Protein AF-A0A926EEP2-F1 (afdb_monomer_lite)

Sequence (86 aa):
MESVLEELFLGGICGEAEPVEDPEYREAQRIYSKVRNKWEVALAPEQQKLWEKLNDAAEERFYYEGKQCFLTGFRMGLRVAVESLL

Foldseek 3Di:
DDDPLRCVLVCVPPHDDDPDPDPVVVVVVVVVVVVVVVCCVPDD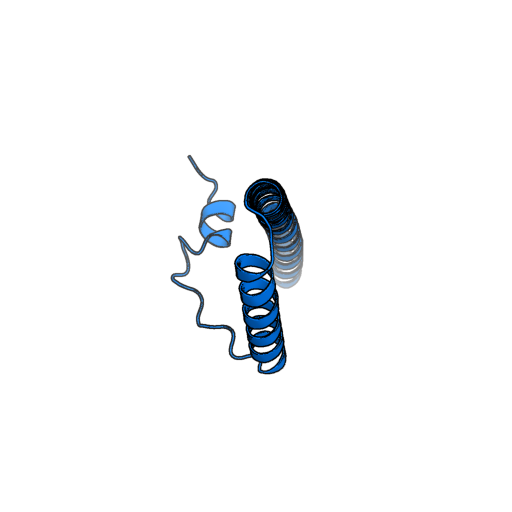PVVNVVVVVVVVVVVVVVVVVSSVVSVVVVVVVVVVVVVVVD

pLDDT: mean 89.74, std 8.72, range [50.72, 97.06]

Structure (mmCIF, N/CA/C/O backbone):
data_AF-A0A926EEP2-F1
#
_entry.id   AF-A0A926EEP2-F1
#
loop_
_atom_site.group_PDB
_atom_site.id
_atom_site.type_symbol
_atom_site.label_atom_id
_atom_site.label_alt_id
_atom_site.label_comp_id
_atom_site.label_asym_id
_atom_site.label_entity_id
_atom_site.label_seq_id
_atom_site.pdbx_PDB_ins_code
_atom_site.Cartn_x
_atom_site.Cartn_y
_atom_site.Cartn_z
_atom_site.occupancy
_atom_site.B_iso_or_equiv
_atom_site.auth_seq_id
_atom_site.auth_comp_id
_atom_site.auth_asym_id
_atom_site.auth_atom_id
_atom_site.pdbx_PDB_model_num
ATOM 1 N N . MET A 1 1 ? 19.800 10.980 -0.730 1.00 50.72 1 MET A N 1
ATOM 2 C CA . MET A 1 1 ? 19.554 11.166 -2.171 1.00 50.72 1 MET A CA 1
ATOM 3 C C . MET A 1 1 ? 18.750 9.957 -2.588 1.00 50.72 1 MET A C 1
ATOM 5 O O . MET A 1 1 ? 19.285 8.856 -2.500 1.00 50.72 1 MET A O 1
ATOM 9 N N . GLU A 1 2 ? 17.457 10.140 -2.843 1.00 66.88 2 GLU A N 1
ATOM 10 C CA . GLU A 1 2 ? 16.583 9.046 -3.277 1.00 66.88 2 GLU A CA 1
ATOM 11 C C . GLU A 1 2 ? 17.044 8.555 -4.652 1.00 66.88 2 GLU A C 1
ATOM 13 O O . GLU A 1 2 ? 17.658 9.295 -5.424 1.00 66.88 2 GLU A O 1
ATOM 18 N N . SER A 1 3 ? 16.860 7.265 -4.925 1.00 88.31 3 SER A N 1
ATOM 19 C CA . SER A 1 3 ? 17.247 6.723 -6.231 1.00 88.31 3 SER A CA 1
ATOM 20 C C . SER A 1 3 ? 16.243 7.157 -7.301 1.00 88.31 3 SER A C 1
ATOM 22 O O . SER A 1 3 ? 15.057 7.266 -7.018 1.00 88.31 3 SER A O 1
ATOM 24 N N . VAL A 1 4 ? 16.670 7.292 -8.559 1.00 89.56 4 VAL A N 1
ATOM 25 C CA . VAL A 1 4 ? 15.756 7.578 -9.689 1.00 89.56 4 VAL A CA 1
ATOM 26 C C . VAL A 1 4 ? 14.600 6.566 -9.767 1.00 89.56 4 VAL A C 1
ATOM 28 O O . VAL A 1 4 ? 13.486 6.920 -10.127 1.00 89.56 4 VAL A O 1
ATOM 31 N N . LEU A 1 5 ? 14.833 5.301 -9.393 1.00 89.00 5 LEU A N 1
ATOM 32 C CA . LEU A 1 5 ? 13.779 4.276 -9.348 1.00 89.00 5 LEU A CA 1
ATOM 33 C C . LEU A 1 5 ? 12.768 4.506 -8.220 1.00 89.00 5 LEU A C 1
ATOM 35 O O . LEU A 1 5 ? 11.613 4.115 -8.344 1.00 89.00 5 LEU A O 1
ATOM 39 N N . GLU A 1 6 ? 13.206 5.105 -7.120 1.00 88.00 6 GLU A N 1
ATOM 40 C CA . GLU A 1 6 ? 12.353 5.468 -5.994 1.00 88.00 6 GLU A CA 1
ATOM 41 C C . GLU A 1 6 ? 11.516 6.699 -6.326 1.00 88.00 6 GLU A C 1
ATOM 43 O O . GLU A 1 6 ? 10.302 6.650 -6.162 1.00 88.00 6 GLU A O 1
ATOM 48 N N . GLU A 1 7 ? 12.122 7.729 -6.919 1.00 89.12 7 GLU A N 1
ATOM 49 C CA . GLU A 1 7 ? 11.381 8.881 -7.442 1.00 89.12 7 GLU A CA 1
ATOM 50 C C . GLU A 1 7 ? 10.378 8.461 -8.528 1.00 89.12 7 GLU A C 1
ATOM 52 O O . GLU A 1 7 ? 9.256 8.961 -8.564 1.00 89.12 7 GLU A O 1
ATOM 57 N N . LEU A 1 8 ? 10.735 7.497 -9.386 1.00 88.38 8 LEU A N 1
ATOM 58 C CA . LEU A 1 8 ? 9.818 6.939 -10.380 1.00 88.38 8 LEU A CA 1
ATOM 59 C C . LEU A 1 8 ? 8.651 6.183 -9.727 1.00 88.38 8 LEU A C 1
ATOM 61 O O . LEU A 1 8 ? 7.506 6.381 -10.121 1.00 88.38 8 LEU A O 1
ATOM 65 N N . PHE A 1 9 ? 8.925 5.345 -8.723 1.00 88.50 9 PHE A N 1
ATOM 66 C CA . PHE A 1 9 ? 7.895 4.603 -7.988 1.00 88.50 9 PHE A CA 1
ATOM 67 C C . PHE A 1 9 ? 6.926 5.529 -7.243 1.00 88.50 9 PHE A C 1
ATOM 69 O O . PHE A 1 9 ? 5.725 5.275 -7.222 1.00 88.50 9 PHE A O 1
ATOM 76 N N . LEU A 1 10 ? 7.443 6.611 -6.659 1.00 87.69 10 LEU A N 1
ATOM 77 C CA . LEU A 1 10 ? 6.660 7.611 -5.934 1.00 87.69 10 LEU A CA 1
ATOM 78 C C . LEU A 1 10 ? 5.933 8.605 -6.859 1.00 87.69 10 LEU A C 1
ATOM 80 O O . LEU A 1 10 ? 5.207 9.465 -6.368 1.00 87.69 10 LEU A O 1
ATOM 84 N N . GLY A 1 11 ? 6.125 8.514 -8.180 1.00 84.44 11 GLY A N 1
ATOM 85 C CA . GLY A 1 11 ? 5.510 9.422 -9.156 1.00 84.44 11 GLY A CA 1
ATOM 86 C C . GLY A 1 11 ? 6.202 10.785 -9.296 1.00 84.44 11 GLY A C 1
ATOM 87 O O . GLY A 1 11 ? 5.728 11.641 -10.037 1.00 84.44 11 GLY A O 1
ATOM 88 N N . GLY A 1 12 ? 7.356 10.995 -8.656 1.00 84.75 12 GLY A N 1
ATOM 89 C CA . GLY A 1 12 ? 8.114 12.253 -8.705 1.00 84.75 12 GLY A CA 1
ATOM 90 C C . GLY A 1 12 ? 8.695 12.598 -10.082 1.00 84.75 12 GLY A C 1
ATOM 91 O O . GLY A 1 12 ? 9.017 13.756 -10.335 1.00 84.75 12 GLY A O 1
ATOM 92 N N . ILE A 1 13 ? 8.804 11.616 -10.985 1.00 83.75 13 ILE A N 1
ATOM 93 C CA . ILE A 1 13 ? 9.359 11.797 -12.341 1.00 83.75 13 ILE A CA 1
ATOM 94 C C . ILE A 1 13 ? 8.268 11.864 -13.415 1.00 83.75 13 ILE A C 1
ATOM 96 O O . ILE A 1 13 ? 8.388 12.632 -14.368 1.00 83.75 13 ILE A O 1
ATOM 100 N N . CYS A 1 14 ? 7.212 11.058 -13.291 1.00 71.12 14 CYS A N 1
ATOM 101 C CA . CYS A 1 14 ? 6.201 10.891 -14.341 1.00 71.12 14 CYS A CA 1
ATOM 102 C C . CYS A 1 14 ? 4.897 11.668 -14.093 1.00 71.12 14 CYS A C 1
ATOM 104 O O . CYS A 1 14 ? 3.966 11.531 -14.882 1.00 71.12 14 CYS A O 1
ATOM 106 N N . GLY A 1 15 ? 4.850 12.518 -13.061 1.00 67.31 15 GLY A N 1
ATOM 107 C CA . GLY A 1 15 ? 3.650 13.261 -12.674 1.00 67.31 15 GLY A CA 1
ATOM 108 C C . GLY A 1 15 ? 2.667 12.411 -11.865 1.00 67.31 15 GLY A C 1
ATOM 109 O O . GLY A 1 15 ? 2.884 11.217 -11.651 1.00 67.31 15 GLY A O 1
ATOM 110 N N . GLU A 1 16 ? 1.589 13.040 -11.387 1.00 63.09 16 GLU A N 1
ATOM 111 C CA . GLU A 1 16 ? 0.527 12.326 -10.673 1.00 63.09 16 GLU A CA 1
ATOM 112 C C . GLU A 1 16 ? -0.096 11.270 -11.590 1.00 63.09 16 GLU A C 1
ATOM 114 O O . GLU A 1 16 ? -0.497 11.563 -12.718 1.00 63.09 16 GLU A O 1
ATOM 119 N N . ALA A 1 17 ? -0.159 10.030 -11.102 1.00 66.31 17 ALA A N 1
ATOM 120 C CA . ALA A 1 17 ? -0.868 8.969 -11.797 1.00 66.31 17 ALA A CA 1
ATOM 121 C C . ALA A 1 17 ? -2.337 9.374 -11.966 1.00 66.31 17 ALA A C 1
ATOM 123 O O . ALA A 1 17 ? -2.973 9.835 -11.013 1.00 66.31 17 ALA A O 1
ATOM 124 N N . GLU A 1 18 ? -2.881 9.180 -13.169 1.00 71.94 18 GLU A N 1
ATOM 125 C CA . GLU A 1 18 ? -4.316 9.339 -13.378 1.00 71.94 18 GLU A CA 1
ATOM 126 C C . GLU A 1 18 ? -5.082 8.427 -12.404 1.00 71.94 18 GLU A C 1
ATOM 128 O O . GLU A 1 18 ? -4.609 7.330 -12.072 1.00 71.94 18 GLU A O 1
ATOM 133 N N . PRO A 1 19 ? -6.260 8.858 -11.921 1.00 72.81 19 PRO A N 1
ATOM 134 C CA . PRO A 1 19 ? -7.095 8.018 -11.083 1.00 72.81 19 PRO A CA 1
ATOM 135 C C . PRO A 1 19 ? -7.300 6.656 -11.741 1.00 72.81 19 PRO A C 1
ATOM 137 O O . PRO A 1 19 ? -7.603 6.570 -12.928 1.00 72.81 19 PRO A O 1
ATOM 140 N N . VAL A 1 20 ? -7.190 5.582 -10.961 1.00 81.31 20 VAL A N 1
ATOM 141 C CA . VAL A 1 20 ? -7.488 4.242 -11.471 1.00 81.31 20 VAL A CA 1
ATOM 142 C C . VAL A 1 20 ? -8.959 4.213 -11.916 1.00 81.31 20 VAL A C 1
ATOM 144 O O . VAL A 1 20 ? -9.879 4.359 -11.103 1.00 81.31 20 VAL A O 1
ATOM 147 N N . GLU A 1 21 ? -9.179 4.079 -13.226 1.00 85.62 21 GLU A N 1
ATOM 148 C CA . GLU A 1 21 ? -10.509 4.031 -13.856 1.00 85.62 21 GLU A CA 1
ATOM 149 C C . GLU A 1 21 ? -11.163 2.644 -13.775 1.00 85.62 21 GLU A C 1
ATOM 151 O O . GLU A 1 21 ? -12.331 2.494 -14.130 1.00 85.62 21 GLU A O 1
ATOM 156 N N . ASP A 1 22 ? -10.441 1.636 -13.279 1.00 92.19 22 ASP A N 1
ATOM 157 C CA . ASP A 1 22 ? -10.943 0.272 -13.129 1.00 92.19 22 ASP A CA 1
ATOM 158 C C . ASP A 1 22 ? -12.188 0.242 -12.205 1.00 92.19 22 ASP A C 1
ATOM 160 O O . ASP A 1 22 ? -12.097 0.593 -11.018 1.00 92.19 22 ASP A O 1
ATOM 164 N N . PRO A 1 23 ? -13.369 -0.156 -12.721 1.00 92.81 23 PRO A N 1
ATOM 165 C CA . PRO A 1 23 ? -14.599 -0.185 -11.936 1.00 92.81 23 PRO A CA 1
ATOM 166 C C . PRO A 1 23 ? -14.545 -1.144 -10.743 1.00 92.81 23 PRO A C 1
ATOM 168 O O . PRO A 1 23 ? -15.136 -0.848 -9.701 1.00 92.81 23 PRO A O 1
ATOM 171 N N . GLU A 1 24 ? -13.844 -2.273 -10.870 1.00 94.44 24 GLU A N 1
ATOM 172 C CA . GLU A 1 24 ? -13.693 -3.254 -9.793 1.00 94.44 24 GLU A CA 1
ATOM 173 C C . GLU A 1 24 ? -12.820 -2.683 -8.678 1.00 94.44 24 GLU A C 1
ATOM 175 O O . GLU A 1 24 ? -13.177 -2.778 -7.500 1.00 94.44 24 GLU A O 1
ATOM 180 N N . TYR A 1 25 ? -11.731 -1.998 -9.044 1.00 90.06 25 TYR A N 1
ATOM 181 C CA . TYR A 1 25 ? -10.893 -1.279 -8.084 1.00 90.06 25 TYR A CA 1
ATOM 182 C C . TYR A 1 25 ? -11.690 -0.204 -7.334 1.00 90.06 25 TYR A C 1
ATOM 184 O O . TYR A 1 25 ? -11.631 -0.119 -6.105 1.00 90.06 25 TYR A O 1
ATOM 192 N N . ARG A 1 26 ? -12.485 0.598 -8.052 1.00 91.56 26 ARG A N 1
ATOM 193 C CA . ARG A 1 26 ? -13.316 1.652 -7.446 1.00 91.56 26 ARG A CA 1
ATOM 194 C C . ARG A 1 26 ? -14.349 1.089 -6.477 1.00 91.56 26 ARG A C 1
ATOM 196 O O . ARG A 1 26 ? -14.547 1.650 -5.397 1.00 91.56 26 ARG A O 1
ATOM 203 N N . GLU A 1 27 ? -14.995 -0.019 -6.833 1.00 93.94 27 GLU A N 1
ATOM 204 C CA . GLU A 1 27 ? -15.948 -0.684 -5.946 1.00 93.94 27 GLU A CA 1
ATOM 205 C C . GLU A 1 27 ? -15.253 -1.272 -4.713 1.00 93.94 27 GLU A C 1
ATOM 207 O O . GLU A 1 27 ? -15.728 -1.068 -3.592 1.00 93.94 27 GLU A O 1
ATOM 212 N N . ALA A 1 28 ? -14.101 -1.926 -4.885 1.00 93.88 28 ALA A N 1
ATOM 213 C CA . ALA A 1 28 ? -13.303 -2.438 -3.776 1.00 93.88 28 ALA A CA 1
ATOM 214 C C . ALA A 1 28 ? -12.886 -1.314 -2.813 1.00 93.88 28 ALA A C 1
ATOM 216 O O . ALA A 1 28 ? -13.073 -1.444 -1.600 1.00 93.88 28 ALA A O 1
ATOM 217 N N . GLN A 1 29 ? -12.422 -0.176 -3.342 1.00 91.31 29 GLN A N 1
ATOM 218 C CA . GLN A 1 29 ? -12.062 1.000 -2.550 1.00 91.31 29 GLN A CA 1
ATOM 219 C C . GLN A 1 29 ? -13.266 1.551 -1.779 1.00 91.31 29 GLN A C 1
ATOM 221 O O . GLN A 1 29 ? -13.173 1.842 -0.585 1.00 91.31 29 GLN A O 1
ATOM 226 N N . ARG A 1 30 ? -14.433 1.645 -2.427 1.00 94.00 30 ARG A N 1
ATOM 227 C CA . ARG A 1 30 ? -15.673 2.103 -1.786 1.00 94.00 30 ARG A CA 1
ATOM 228 C C . ARG A 1 30 ? -16.097 1.183 -0.640 1.00 94.00 30 ARG A C 1
ATOM 230 O O . ARG A 1 30 ? -16.482 1.669 0.428 1.00 94.00 30 ARG A O 1
ATOM 237 N N . ILE A 1 31 ? -16.046 -0.134 -0.850 1.00 96.31 31 ILE A N 1
ATOM 238 C CA . ILE A 1 31 ? -16.349 -1.131 0.185 1.00 96.31 31 ILE A CA 1
ATOM 239 C C . ILE A 1 31 ? -15.362 -0.990 1.345 1.00 96.31 31 ILE A C 1
ATOM 241 O O . ILE A 1 31 ? -15.801 -0.906 2.494 1.00 96.31 31 ILE A O 1
ATOM 245 N N . TYR A 1 32 ? -14.063 -0.909 1.052 1.00 92.75 32 TYR A N 1
ATOM 246 C CA . TYR A 1 32 ? -13.012 -0.732 2.050 1.00 92.75 32 TYR A CA 1
ATOM 247 C C . TYR A 1 32 ? -13.268 0.504 2.921 1.00 92.75 32 TYR A C 1
ATOM 249 O O . TYR A 1 32 ? -13.383 0.370 4.141 1.00 92.75 32 TYR A O 1
ATOM 257 N N . SER A 1 33 ? -13.470 1.682 2.318 1.00 92.88 33 SER A N 1
ATOM 258 C CA . SER A 1 33 ? -13.749 2.920 3.058 1.00 92.88 33 SER A CA 1
ATOM 259 C C . SER A 1 33 ? -15.007 2.804 3.919 1.00 92.88 33 SER A C 1
ATO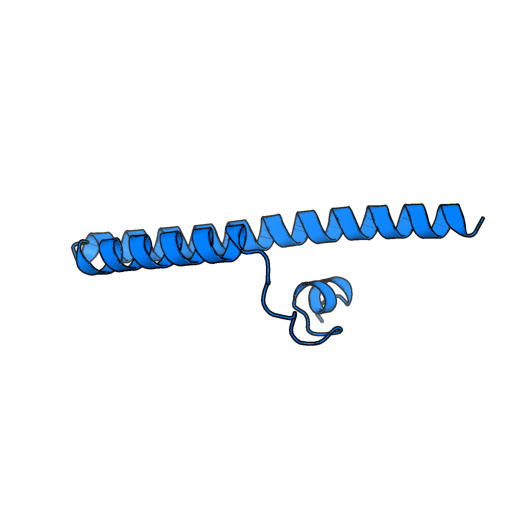M 261 O O . SER A 1 33 ? -15.018 3.212 5.079 1.00 92.88 33 SER A O 1
ATOM 263 N N . LYS A 1 34 ? -16.073 2.188 3.393 1.00 95.69 34 LYS A N 1
ATOM 264 C CA . LYS A 1 34 ? -17.315 1.984 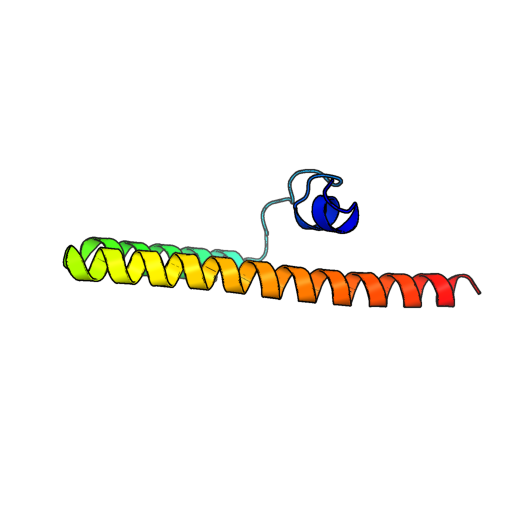4.150 1.00 95.69 34 LYS A CA 1
ATOM 265 C C . LYS A 1 34 ? -17.109 1.081 5.364 1.00 95.69 34 LYS A C 1
ATOM 267 O O . LYS A 1 34 ? -17.701 1.339 6.411 1.00 95.69 34 LYS A O 1
ATOM 272 N N . VAL A 1 35 ? -16.337 0.005 5.226 1.00 94.50 35 VAL A N 1
ATOM 273 C CA . VAL A 1 35 ? -16.036 -0.891 6.347 1.00 94.50 35 VAL A CA 1
ATOM 274 C C . VAL A 1 35 ? -15.147 -0.174 7.356 1.00 94.50 35 VAL A C 1
ATOM 276 O O . VAL A 1 35 ? -15.516 -0.134 8.525 1.00 94.50 35 VAL A O 1
ATOM 279 N N . ARG A 1 36 ? -14.056 0.464 6.921 1.00 91.12 36 ARG A N 1
ATOM 280 C CA . ARG A 1 36 ? -13.139 1.210 7.795 1.00 91.12 36 ARG A CA 1
ATOM 281 C C . ARG A 1 36 ? -13.874 2.235 8.665 1.00 91.12 36 ARG A C 1
ATOM 283 O O . ARG A 1 36 ? -13.748 2.179 9.884 1.00 91.12 36 ARG A O 1
ATOM 290 N N . ASN A 1 37 ? -14.741 3.055 8.070 1.00 91.06 37 ASN A N 1
ATOM 291 C CA . ASN A 1 37 ? -15.515 4.059 8.809 1.00 91.06 37 ASN A CA 1
ATOM 292 C C . ASN A 1 37 ? -16.434 3.437 9.873 1.00 91.06 37 ASN A C 1
ATOM 294 O O . ASN A 1 37 ? -16.643 4.013 10.937 1.00 91.06 37 ASN A O 1
ATOM 298 N N . LYS A 1 38 ? -17.003 2.250 9.612 1.00 93.25 38 LYS A N 1
ATOM 299 C CA . LYS A 1 38 ? -17.817 1.548 10.617 1.00 93.25 38 LYS A CA 1
ATOM 300 C C . LYS A 1 38 ? -16.981 1.098 11.809 1.00 93.25 38 LYS A C 1
ATOM 302 O O . LYS A 1 38 ? -17.467 1.170 12.932 1.00 93.25 38 LYS A O 1
ATOM 307 N N . TRP A 1 39 ? -15.760 0.627 11.567 1.00 90.50 39 TRP A N 1
ATOM 308 C CA . TRP A 1 39 ? -14.847 0.221 12.633 1.00 90.50 39 TRP A CA 1
ATOM 309 C C . TRP A 1 39 ? -14.384 1.419 13.461 1.00 90.50 39 TRP A C 1
ATOM 311 O O . TRP A 1 39 ? -14.418 1.339 14.683 1.00 90.50 39 TRP A O 1
ATOM 321 N N . GLU A 1 40 ? -14.060 2.546 12.826 1.00 86.38 40 GLU A N 1
ATOM 322 C CA . GLU A 1 40 ? -13.656 3.775 13.528 1.00 86.38 40 GLU A CA 1
ATOM 323 C C . GLU A 1 40 ? -14.717 4.267 14.524 1.00 86.38 40 GLU A C 1
ATOM 325 O O . GLU A 1 40 ? -14.375 4.724 15.608 1.00 86.38 40 GLU A O 1
ATOM 330 N N . VAL A 1 41 ? -16.007 4.113 14.207 1.00 90.06 41 VAL A N 1
ATOM 331 C CA . VAL A 1 41 ? -17.105 4.508 15.110 1.00 90.06 41 VAL A CA 1
ATOM 332 C C . VAL A 1 41 ? -17.432 3.433 16.159 1.00 90.06 41 VAL A C 1
ATOM 334 O O . VAL A 1 41 ? -17.971 3.749 17.217 1.00 90.06 41 VAL A O 1
ATOM 337 N N . ALA A 1 42 ? -17.155 2.157 15.874 1.00 93.06 42 ALA A N 1
ATOM 338 C CA . ALA A 1 42 ? -17.558 1.036 16.728 1.00 93.06 42 ALA A CA 1
ATOM 339 C C . ALA A 1 42 ? -16.531 0.665 17.811 1.00 93.06 42 ALA A C 1
ATOM 341 O O . ALA A 1 42 ? -16.890 -0.014 18.775 1.00 93.06 42 ALA A O 1
ATOM 342 N N . LEU A 1 43 ? -15.265 1.049 17.642 1.00 94.00 43 LEU A N 1
ATOM 343 C CA . LEU A 1 43 ? -14.185 0.666 18.550 1.00 94.00 43 LEU A CA 1
ATOM 344 C C . LEU A 1 43 ? -14.172 1.531 19.816 1.00 94.00 43 LEU A C 1
ATOM 346 O O . LEU A 1 43 ? -14.356 2.744 19.769 1.00 94.00 43 LEU A O 1
ATOM 350 N N . ALA A 1 44 ? -13.895 0.902 20.960 1.00 94.56 44 ALA A N 1
ATOM 351 C CA . ALA A 1 44 ? -13.556 1.630 22.180 1.00 94.56 44 ALA A CA 1
ATOM 352 C C . ALA A 1 44 ? -12.201 2.356 22.018 1.00 94.56 44 ALA A C 1
ATOM 354 O O . ALA A 1 44 ? -11.366 1.900 21.228 1.00 94.56 44 ALA A O 1
ATOM 355 N N . PRO A 1 45 ? -11.920 3.428 22.782 1.00 90.38 45 PRO A N 1
ATOM 356 C CA . PRO A 1 45 ? -10.701 4.228 22.613 1.00 90.38 45 PRO A CA 1
ATOM 357 C C . PRO A 1 45 ? -9.393 3.418 22.642 1.00 90.38 45 PRO A C 1
ATOM 359 O O . PRO A 1 45 ? -8.491 3.636 21.833 1.00 90.38 45 PRO A O 1
ATOM 362 N N . GLU A 1 46 ? -9.284 2.430 23.532 1.00 90.56 46 GLU A N 1
ATOM 363 C CA . GLU A 1 46 ? -8.097 1.574 23.637 1.00 90.56 46 GLU A CA 1
ATOM 364 C C . GLU A 1 46 ? -7.944 0.653 22.418 1.00 90.56 46 GLU A C 1
ATOM 366 O O . GLU A 1 46 ? -6.827 0.352 21.990 1.00 90.56 46 GLU A O 1
ATOM 371 N N . GLN A 1 47 ? -9.066 0.219 21.842 1.00 94.06 47 GLN A N 1
ATOM 372 C CA . GLN A 1 47 ? -9.099 -0.615 20.644 1.00 94.06 47 GLN A CA 1
ATOM 373 C C . GLN A 1 47 ? -8.790 0.206 19.390 1.00 94.06 47 GLN A C 1
ATOM 375 O O . GLN A 1 47 ? -8.107 -0.294 18.498 1.00 94.06 47 GLN A O 1
ATOM 380 N N . GLN A 1 48 ? -9.225 1.467 19.345 1.00 92.50 48 GLN A N 1
ATOM 381 C CA . GLN A 1 48 ? -8.926 2.386 18.251 1.00 92.50 48 GLN A CA 1
ATOM 382 C C . GLN A 1 48 ? -7.414 2.583 18.095 1.00 92.50 48 GLN A C 1
ATOM 384 O O . GLN A 1 48 ? -6.889 2.434 16.997 1.00 92.50 48 GLN A O 1
ATOM 389 N N . LYS A 1 49 ? -6.684 2.792 19.197 1.00 91.38 49 LYS A N 1
ATOM 390 C CA . LYS A 1 49 ? -5.221 2.944 19.154 1.00 91.38 49 LYS A CA 1
ATOM 391 C C . LYS A 1 49 ? -4.500 1.699 18.621 1.00 91.38 49 LYS A C 1
ATOM 393 O O . LYS A 1 49 ? -3.498 1.804 17.915 1.00 91.3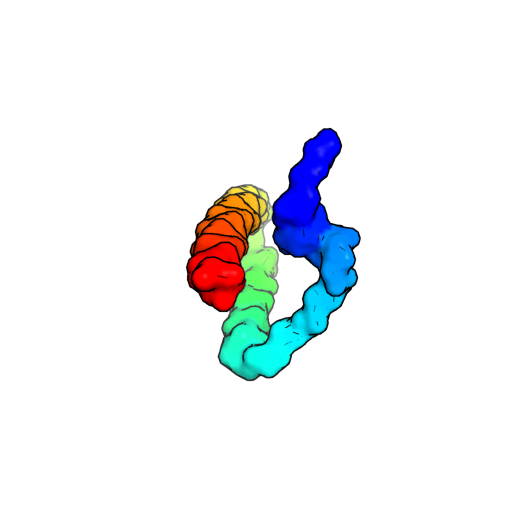8 49 LYS A O 1
ATOM 398 N N . LEU A 1 50 ? -4.978 0.505 18.980 1.00 93.81 50 LEU A N 1
ATOM 399 C CA . LEU A 1 50 ? -4.429 -0.752 18.457 1.00 93.81 50 LEU A CA 1
ATOM 400 C C . LEU A 1 50 ? -4.756 -0.932 16.971 1.00 93.81 50 LEU A C 1
ATOM 402 O O . LEU A 1 50 ? -3.909 -1.408 16.217 1.00 93.81 50 LEU A O 1
ATOM 406 N N . TRP A 1 51 ? -5.961 -0.539 16.563 1.00 92.19 51 TRP A N 1
ATOM 407 C CA . TRP A 1 51 ? -6.410 -0.573 15.177 1.00 92.19 51 TRP A CA 1
ATOM 408 C C . TRP A 1 51 ? -5.609 0.377 14.282 1.00 92.19 51 TRP A C 1
ATOM 410 O O . TRP A 1 51 ? -5.142 -0.041 13.228 1.00 92.19 51 TRP A O 1
ATOM 420 N N . GLU A 1 52 ? -5.380 1.616 14.718 1.00 91.44 52 GLU A N 1
ATOM 421 C CA . GLU A 1 52 ? -4.524 2.589 14.024 1.00 91.44 52 GLU A CA 1
ATOM 422 C C . GLU A 1 52 ? -3.114 2.029 13.825 1.00 91.44 52 GLU A C 1
ATOM 424 O O . GLU A 1 52 ? -2.652 1.925 12.694 1.00 91.44 52 GLU A O 1
ATOM 429 N N . LYS A 1 53 ? -2.488 1.509 14.889 1.00 94.56 53 LYS A N 1
ATOM 430 C CA . LYS A 1 53 ? -1.155 0.896 14.794 1.00 94.56 53 LYS A CA 1
ATOM 431 C C . LYS A 1 53 ? -1.104 -0.295 13.828 1.00 94.56 53 LYS A C 1
ATOM 433 O O . LYS A 1 53 ? -0.085 -0.519 13.176 1.00 94.56 53 LYS A O 1
ATOM 438 N N . LEU A 1 54 ? -2.169 -1.097 13.770 1.00 94.06 54 LEU A N 1
ATOM 439 C CA . LEU A 1 54 ? -2.268 -2.206 12.822 1.00 94.06 54 LEU A CA 1
ATOM 440 C C . LEU A 1 54 ? -2.372 -1.696 11.379 1.00 94.06 54 LEU A C 1
ATOM 442 O O . LEU A 1 54 ? -1.725 -2.265 10.503 1.00 94.06 54 LEU A O 1
ATOM 446 N N . ASN A 1 55 ? -3.161 -0.644 11.141 1.00 92.31 55 ASN A N 1
ATOM 447 C CA . ASN A 1 55 ? -3.282 -0.029 9.821 1.00 92.31 55 ASN A CA 1
ATOM 448 C C . ASN A 1 55 ? -1.959 0.588 9.372 1.00 92.31 55 ASN A C 1
ATOM 450 O O . ASN A 1 55 ? -1.542 0.299 8.259 1.00 92.31 55 ASN A O 1
ATOM 454 N N . ASP A 1 56 ? -1.261 1.323 10.240 1.00 94.69 56 ASP A N 1
ATOM 455 C CA . ASP A 1 56 ? 0.051 1.901 9.922 1.00 94.69 56 ASP A CA 1
ATOM 456 C C . ASP A 1 56 ? 1.046 0.809 9.492 1.00 94.69 56 ASP A C 1
ATOM 458 O O . ASP A 1 56 ? 1.710 0.913 8.461 1.00 94.69 56 ASP A O 1
ATOM 462 N N . ALA A 1 57 ? 1.103 -0.298 10.244 1.00 96.50 57 ALA A N 1
ATOM 463 C CA . ALA A 1 57 ? 1.961 -1.432 9.908 1.00 96.50 57 ALA A CA 1
ATOM 464 C C . ALA A 1 57 ? 1.536 -2.132 8.603 1.00 96.50 57 ALA A C 1
ATOM 466 O O . ALA A 1 57 ? 2.379 -2.632 7.855 1.00 96.50 57 ALA A O 1
ATOM 467 N N . ALA A 1 58 ? 0.232 -2.194 8.323 1.00 94.75 58 ALA A N 1
ATOM 468 C CA . ALA A 1 58 ? -0.282 -2.747 7.077 1.00 94.75 58 ALA A CA 1
ATOM 469 C C . ALA A 1 58 ? 0.054 -1.847 5.879 1.00 94.75 58 ALA A C 1
ATOM 471 O O . ALA A 1 58 ? 0.485 -2.364 4.852 1.00 94.75 58 ALA A O 1
ATOM 472 N N . GLU A 1 59 ? -0.096 -0.528 6.014 1.00 93.06 59 GLU A N 1
ATOM 473 C CA . GLU A 1 59 ? 0.271 0.466 5.001 1.00 93.06 59 GLU A CA 1
ATOM 474 C C . GLU A 1 59 ? 1.770 0.402 4.689 1.00 93.06 59 GLU A C 1
ATOM 476 O O . GLU A 1 59 ? 2.149 0.315 3.520 1.00 93.06 59 GLU A O 1
ATOM 481 N N . GLU A 1 60 ? 2.624 0.322 5.713 1.00 95.88 60 GLU A N 1
ATOM 482 C CA . GLU A 1 60 ? 4.067 0.140 5.537 1.00 95.88 60 GLU A CA 1
ATOM 483 C C . GLU A 1 60 ? 4.387 -1.171 4.796 1.00 95.88 60 GLU A C 1
ATOM 485 O O . GLU A 1 60 ? 5.171 -1.183 3.842 1.00 95.88 60 GLU A O 1
ATOM 490 N N . ARG A 1 61 ? 3.736 -2.283 5.167 1.00 97.06 61 ARG A N 1
ATOM 491 C CA . ARG A 1 61 ? 3.893 -3.558 4.451 1.00 97.06 61 ARG A CA 1
ATOM 492 C C . ARG A 1 61 ? 3.481 -3.432 2.982 1.00 97.06 61 ARG A C 1
ATOM 494 O O . ARG A 1 61 ? 4.230 -3.875 2.113 1.00 97.06 61 ARG A O 1
ATOM 501 N N . PHE A 1 62 ? 2.320 -2.836 2.701 1.00 92.75 62 PHE A N 1
ATOM 502 C CA . PHE A 1 62 ? 1.826 -2.650 1.335 1.00 92.75 62 PHE A CA 1
ATOM 503 C C . PHE A 1 62 ? 2.756 -1.765 0.505 1.00 92.75 62 PHE A C 1
ATOM 505 O O . PHE A 1 62 ? 2.997 -2.070 -0.663 1.00 92.75 62 PHE A O 1
ATOM 512 N N . TYR A 1 63 ? 3.337 -0.724 1.104 1.00 92.44 63 TYR A N 1
ATOM 513 C CA . TYR A 1 63 ? 4.347 0.103 0.453 1.00 92.44 63 TYR A CA 1
ATOM 514 C C . TYR A 1 63 ? 5.557 -0.733 0.013 1.00 92.44 63 TYR A C 1
ATOM 516 O O . TYR A 1 63 ? 5.955 -0.686 -1.154 1.00 92.44 63 TYR A O 1
ATOM 524 N N . TYR A 1 64 ? 6.129 -1.542 0.914 1.00 94.00 64 TYR A N 1
ATOM 525 C CA . TYR A 1 64 ? 7.294 -2.365 0.579 1.00 94.00 64 TYR A CA 1
ATOM 526 C C . TYR A 1 64 ? 6.971 -3.469 -0.433 1.00 94.00 64 TYR A C 1
ATOM 528 O O . TYR A 1 64 ? 7.771 -3.698 -1.342 1.00 94.00 64 TYR A O 1
ATOM 536 N N . GLU A 1 65 ? 5.814 -4.124 -0.321 1.00 95.38 65 GLU A N 1
ATOM 537 C CA . GLU A 1 65 ? 5.348 -5.100 -1.315 1.00 95.38 65 GLU A CA 1
ATOM 538 C C . GLU A 1 65 ? 5.194 -4.448 -2.695 1.00 95.38 65 GLU A C 1
ATOM 540 O O . GLU A 1 65 ? 5.761 -4.937 -3.675 1.00 95.38 65 GLU A O 1
ATOM 545 N N . GLY A 1 66 ? 4.514 -3.300 -2.767 1.00 93.31 66 GLY A N 1
ATOM 546 C CA . GLY A 1 66 ? 4.352 -2.527 -3.997 1.00 93.31 66 GLY A CA 1
ATOM 547 C C . GLY A 1 66 ? 5.693 -2.131 -4.614 1.00 93.31 66 GLY A C 1
ATOM 548 O O . GLY A 1 66 ? 5.910 -2.335 -5.811 1.00 93.31 66 GLY A O 1
ATOM 549 N N . LYS A 1 67 ? 6.639 -1.662 -3.791 1.00 93.00 67 LYS A N 1
ATOM 550 C CA . LYS A 1 67 ? 7.997 -1.308 -4.225 1.00 93.00 67 LYS A CA 1
ATOM 551 C C . LYS A 1 67 ? 8.746 -2.511 -4.803 1.00 93.00 67 LYS A C 1
ATOM 553 O O . LYS A 1 67 ? 9.386 -2.387 -5.846 1.00 93.00 67 LYS A O 1
ATOM 558 N N . GLN A 1 68 ? 8.667 -3.685 -4.173 1.00 94.44 68 GLN A N 1
ATOM 559 C CA . GLN A 1 68 ? 9.313 -4.900 -4.691 1.00 94.44 68 GLN A CA 1
ATOM 560 C C . GLN A 1 68 ? 8.684 -5.382 -6.003 1.00 94.44 68 GLN A C 1
ATOM 562 O O . GLN A 1 68 ? 9.415 -5.743 -6.932 1.00 94.44 68 GLN A O 1
ATOM 567 N N . CYS A 1 69 ? 7.353 -5.345 -6.112 1.00 95.31 69 CYS A N 1
ATOM 568 C CA . CYS A 1 69 ? 6.639 -5.666 -7.348 1.00 95.31 69 CYS A CA 1
ATOM 569 C C . CYS A 1 69 ? 7.054 -4.727 -8.485 1.00 95.31 69 CYS A C 1
ATOM 571 O O . CYS A 1 69 ? 7.426 -5.197 -9.562 1.00 95.31 69 CYS A O 1
ATOM 573 N N . PHE A 1 70 ? 7.084 -3.417 -8.222 1.00 94.19 70 PHE A N 1
ATOM 574 C CA . PHE A 1 70 ? 7.545 -2.409 -9.173 1.00 94.19 70 PHE A CA 1
ATOM 575 C C . PHE A 1 70 ? 8.979 -2.680 -9.643 1.00 94.19 70 PHE A C 1
ATOM 577 O O . PHE A 1 70 ? 9.224 -2.798 -10.842 1.00 94.19 70 PHE A O 1
ATOM 584 N N . LEU A 1 71 ? 9.927 -2.845 -8.713 1.00 94.00 71 LEU A N 1
ATOM 585 C CA .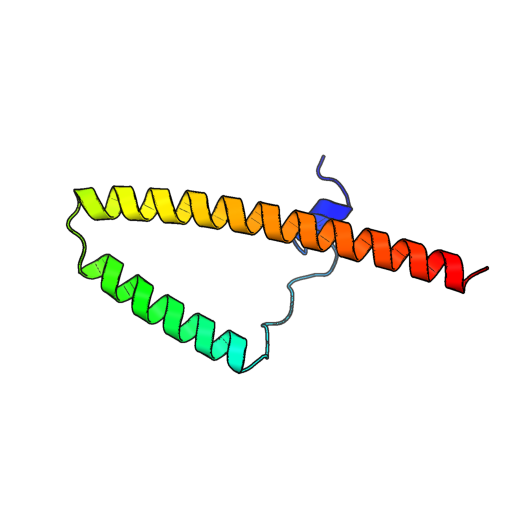 LEU A 1 71 ? 11.334 -3.086 -9.048 1.00 94.00 71 LEU A CA 1
ATOM 586 C C . LEU A 1 71 ? 11.520 -4.373 -9.858 1.00 94.00 71 LEU A C 1
ATOM 588 O O . LEU A 1 71 ? 12.348 -4.423 -10.771 1.00 94.00 71 LEU A O 1
ATOM 592 N N . THR A 1 72 ? 10.757 -5.415 -9.533 1.00 95.62 72 THR A N 1
ATOM 593 C CA . THR A 1 72 ? 10.789 -6.690 -10.254 1.00 95.62 72 THR A CA 1
ATOM 594 C C . THR A 1 72 ? 10.257 -6.521 -11.675 1.00 95.62 72 THR A C 1
ATOM 596 O O . THR A 1 72 ? 10.951 -6.889 -12.625 1.00 95.62 72 THR A O 1
ATOM 599 N N . GLY A 1 73 ? 9.083 -5.902 -11.837 1.00 95.50 73 GLY A N 1
ATOM 600 C CA . GLY A 1 73 ? 8.495 -5.600 -13.144 1.00 95.50 73 GLY A CA 1
ATOM 601 C C . GLY A 1 73 ? 9.406 -4.730 -14.008 1.00 95.50 73 GLY A C 1
ATOM 602 O O . GLY A 1 73 ? 9.686 -5.077 -15.154 1.00 95.50 73 GLY A O 1
ATOM 603 N N . PHE A 1 74 ? 9.961 -3.661 -13.433 1.00 94.25 74 PHE A N 1
ATOM 604 C CA . PHE A 1 74 ? 10.888 -2.761 -14.115 1.00 94.25 74 PHE A CA 1
ATOM 605 C C . PHE A 1 74 ? 12.129 -3.499 -14.633 1.00 94.25 74 PHE A C 1
ATOM 607 O O . PHE A 1 74 ? 12.502 -3.362 -15.797 1.00 94.25 74 PHE A O 1
ATOM 614 N N . ARG A 1 75 ? 12.760 -4.334 -13.794 1.00 94.50 75 ARG A N 1
ATOM 615 C CA . ARG A 1 75 ? 13.940 -5.123 -14.191 1.00 94.50 75 ARG A CA 1
ATOM 616 C C . ARG A 1 75 ? 13.628 -6.107 -15.314 1.00 94.50 75 ARG A C 1
ATOM 618 O O . ARG A 1 75 ? 14.467 -6.287 -16.194 1.00 94.50 75 ARG A O 1
ATOM 625 N N . MET A 1 76 ? 12.460 -6.747 -15.286 1.00 96.62 76 MET A N 1
ATOM 626 C CA . MET A 1 76 ? 12.032 -7.634 -16.370 1.00 96.62 76 MET A CA 1
ATOM 627 C C . MET A 1 76 ? 11.808 -6.855 -17.666 1.00 96.62 76 MET A C 1
ATOM 629 O O . MET A 1 76 ? 12.343 -7.248 -18.698 1.00 96.62 76 MET A O 1
ATOM 633 N N . GLY A 1 77 ? 11.103 -5.723 -17.604 1.00 95.69 77 GLY A N 1
ATOM 634 C CA . GLY A 1 77 ? 10.880 -4.856 -18.763 1.00 95.69 77 GLY A CA 1
ATOM 635 C C . GLY A 1 77 ? 12.188 -4.377 -19.394 1.00 95.69 77 GLY A C 1
ATOM 636 O O . GLY A 1 77 ? 12.351 -4.465 -20.608 1.00 95.69 77 GLY A O 1
ATOM 637 N N . LEU A 1 78 ? 13.160 -3.966 -18.572 1.00 95.00 78 LEU A N 1
ATOM 638 C CA . LEU A 1 78 ? 14.484 -3.570 -19.053 1.00 95.00 78 LEU A CA 1
ATOM 639 C C . LEU A 1 78 ? 15.208 -4.716 -19.774 1.00 95.00 78 LEU A C 1
ATOM 641 O O . LEU A 1 78 ? 15.804 -4.490 -20.822 1.00 95.00 78 LEU A O 1
ATOM 645 N N . ARG A 1 79 ? 15.151 -5.944 -19.239 1.00 96.00 79 ARG A N 1
ATOM 646 C CA . ARG A 1 79 ? 15.765 -7.118 -19.884 1.00 96.00 79 ARG A CA 1
ATOM 647 C C . ARG A 1 79 ? 15.137 -7.405 -21.245 1.00 96.00 79 ARG A C 1
ATOM 649 O O . ARG A 1 79 ? 15.870 -7.533 -22.217 1.00 96.00 79 ARG A O 1
ATOM 656 N N . VAL A 1 80 ? 13.806 -7.420 -21.322 1.00 96.94 80 VAL A N 1
ATOM 657 C CA . VAL A 1 80 ? 13.072 -7.636 -22.581 1.00 96.94 80 VAL A CA 1
ATOM 658 C C . VAL A 1 80 ? 13.399 -6.548 -23.606 1.00 96.94 80 VAL A C 1
ATOM 660 O O . VAL A 1 80 ? 13.611 -6.849 -24.779 1.00 96.94 80 VAL A O 1
ATOM 663 N N . ALA A 1 81 ? 13.479 -5.286 -23.177 1.00 96.88 81 ALA A N 1
ATOM 664 C CA . ALA A 1 81 ? 13.826 -4.176 -24.058 1.00 96.88 81 ALA A CA 1
ATOM 665 C C . ALA A 1 81 ? 15.247 -4.310 -24.624 1.00 96.88 81 ALA A C 1
ATOM 667 O O . ALA A 1 81 ? 15.442 -4.111 -25.818 1.00 96.88 81 ALA A O 1
ATOM 668 N N . VAL A 1 82 ? 16.225 -4.682 -23.791 1.00 96.06 82 VAL A N 1
ATOM 669 C CA . VAL A 1 82 ? 17.606 -4.926 -24.239 1.00 96.06 82 VAL A CA 1
ATOM 670 C C . VAL A 1 82 ? 17.664 -6.086 -25.230 1.00 96.06 82 VAL A C 1
ATOM 672 O O . VAL A 1 82 ? 18.288 -5.943 -26.274 1.00 96.06 82 VAL A O 1
ATOM 675 N N . GLU A 1 83 ? 16.991 -7.201 -24.940 1.00 95.44 83 GLU A N 1
ATOM 676 C CA . GLU A 1 83 ? 16.915 -8.348 -25.856 1.00 95.44 83 GLU A CA 1
ATOM 677 C C . GLU A 1 83 ? 16.269 -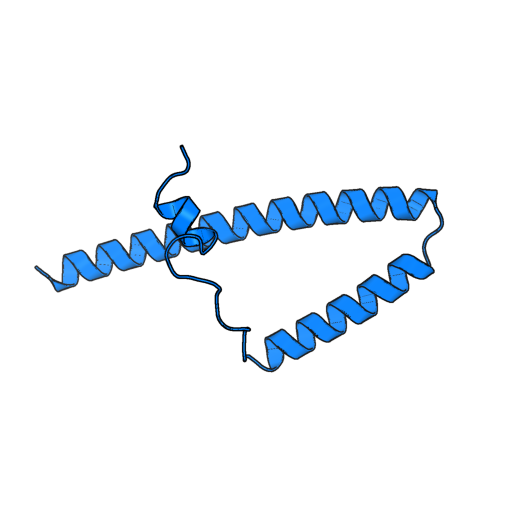7.984 -27.198 1.00 95.44 83 GLU A C 1
ATOM 679 O O . GLU A 1 83 ? 16.707 -8.472 -28.229 1.00 95.44 83 GLU A O 1
ATOM 684 N N . SER A 1 84 ? 15.265 -7.102 -27.204 1.00 92.25 84 SER A N 1
ATOM 685 C CA . SER A 1 84 ? 14.560 -6.684 -28.428 1.00 92.25 84 SER A CA 1
ATOM 686 C C . SER A 1 84 ? 15.362 -5.718 -29.312 1.00 92.25 84 SER A C 1
ATOM 688 O O . SER A 1 84 ? 14.959 -5.448 -30.442 1.00 92.25 84 SER A O 1
ATOM 690 N N . LEU A 1 85 ? 16.447 -5.143 -28.786 1.00 89.69 85 LEU A N 1
ATOM 691 C CA . LEU A 1 85 ? 17.335 -4.214 -29.495 1.00 89.69 85 LEU A CA 1
ATOM 692 C C . LEU A 1 85 ? 18.603 -4.896 -30.039 1.00 89.69 85 LEU A C 1
ATOM 694 O O . LEU A 1 85 ? 19.388 -4.234 -30.723 1.00 89.69 85 LEU A O 1
ATOM 698 N N . LEU A 1 86 ? 18.811 -6.177 -29.713 1.00 70.62 86 LEU A N 1
ATOM 699 C CA . LEU A 1 86 ? 19.897 -7.035 -30.200 1.00 70.62 86 LEU A CA 1
ATOM 700 C C . LEU A 1 86 ? 19.428 -7.882 -31.389 1.00 70.62 86 LEU A C 1
ATOM 702 O O . LEU A 1 86 ? 20.273 -8.116 -32.282 1.00 70.62 86 LEU A O 1
#

Secondary structure (DSSP, 8-state):
---HHHHHHTTTTT-SPPP---HHHHHHHHHHHHHHHHHHHHS-HHHHHHHHHHHHHHHHHHHHHHHHHHHHHHHHHHHHHHHHT-

InterPro domains:
  IPR049215 Protein of unknown function DUF6809 [PF20648] (1-83)

Organism: NCBI:txid2763677

Radius of gyration: 18.32 Å; chains: 1; bounding box: 38×22×54 Å